Protein AF-R7K558-F1 (afdb_monomer_lite)

Secondary structure (DSSP, 8-state):
-HHHHGGGTTEEEEEE-SSSEEEEEEEEEETTTTEEEEEEEETTEEEEEEEE-EE-TTS-EEEEESGGG-EEEEGGG-EETT--

pLDDT: mean 86.49, std 13.68, range [46.34, 96.62]

Foldseek 3Di:
DVVVQVVQVQWKDWDDPPPWIKMWGWDDQDPVQQKTKIWIDTPNDTDIDMFHWDADPVRFTWGFDDDPSPDTGTPVRTDHPPPD

Structure (mmCIF, N/CA/C/O backbone):
data_AF-R7K558-F1
#
_entry.id   AF-R7K558-F1
#
loop_
_atom_site.group_PDB
_atom_site.id
_atom_site.type_symbol
_atom_site.label_atom_id
_atom_site.label_alt_id
_atom_site.label_comp_id
_atom_site.label_asym_id
_atom_site.label_entity_id
_atom_site.label_seq_id
_atom_site.pdbx_PDB_ins_code
_atom_site.Cartn_x
_atom_site.Cartn_y
_atom_site.Cartn_z
_atom_site.occupancy
_atom_site.B_iso_or_equiv
_atom_site.auth_seq_id
_atom_site.auth_comp_id
_atom_site.auth_asym_id
_atom_site.auth_atom_id
_atom_site.pdbx_PDB_model_num
ATOM 1 N N . MET A 1 1 ? -20.286 0.255 4.344 1.00 48.16 1 MET A N 1
ATOM 2 C CA . MET A 1 1 ? -19.195 -0.459 3.653 1.00 48.16 1 MET A CA 1
ATOM 3 C C . MET A 1 1 ? -18.999 0.022 2.216 1.00 48.16 1 MET A C 1
ATOM 5 O O . MET A 1 1 ? -17.875 0.359 1.899 1.00 48.16 1 MET A O 1
ATOM 9 N N . GLU A 1 2 ? -20.030 0.179 1.370 1.00 46.34 2 GLU A N 1
ATOM 10 C CA . GLU A 1 2 ? -19.840 0.657 -0.027 1.00 46.34 2 GLU A CA 1
ATOM 11 C C . GLU A 1 2 ? -19.192 2.052 -0.181 1.00 46.34 2 GLU A C 1
ATOM 13 O O . GLU A 1 2 ? -18.545 2.318 -1.190 1.00 46.34 2 GLU A O 1
ATOM 18 N N . ASN A 1 3 ? -19.332 2.945 0.806 1.00 51.31 3 ASN A N 1
ATOM 19 C CA . ASN A 1 3 ? -18.824 4.319 0.703 1.00 51.31 3 ASN A CA 1
ATOM 20 C C . ASN A 1 3 ? -17.305 4.462 0.906 1.00 51.31 3 ASN A C 1
ATOM 22 O O . ASN A 1 3 ? -16.748 5.457 0.458 1.00 51.31 3 ASN A O 1
ATOM 26 N N . GLU A 1 4 ? -16.633 3.510 1.556 1.00 53.12 4 GLU A N 1
ATOM 27 C CA . GLU A 1 4 ? -15.189 3.617 1.835 1.00 53.12 4 GLU A CA 1
ATOM 28 C C . GLU A 1 4 ? -14.350 3.186 0.626 1.00 53.12 4 GLU A C 1
ATOM 30 O O . GLU A 1 4 ? -13.354 3.829 0.320 1.00 53.12 4 GLU A O 1
ATOM 35 N N . ASN A 1 5 ? -14.816 2.194 -0.144 1.00 53.47 5 ASN A N 1
ATOM 36 C CA . ASN A 1 5 ? -14.154 1.760 -1.382 1.00 53.47 5 ASN A CA 1
ATOM 37 C C . ASN A 1 5 ? -14.154 2.836 -2.476 1.00 53.47 5 ASN A C 1
ATOM 39 O O . ASN A 1 5 ? -13.255 2.866 -3.309 1.00 53.47 5 ASN A O 1
ATOM 43 N N . LYS A 1 6 ? -15.132 3.753 -2.467 1.00 58.12 6 LYS A N 1
ATOM 44 C CA . LYS A 1 6 ? -15.144 4.897 -3.391 1.00 58.12 6 LYS A CA 1
ATOM 45 C C . LYS A 1 6 ? -14.029 5.904 -3.118 1.00 58.12 6 LYS A C 1
ATOM 47 O O . LYS A 1 6 ? -13.649 6.595 -4.052 1.00 58.12 6 LYS A O 1
ATOM 52 N N . LYS A 1 7 ? -13.518 5.987 -1.882 1.00 62.34 7 LYS A N 1
ATOM 53 C CA . LYS A 1 7 ? -12.442 6.922 -1.517 1.00 62.34 7 LYS A CA 1
ATOM 54 C C . LYS A 1 7 ? -11.113 6.574 -2.197 1.00 62.34 7 LYS A C 1
ATOM 56 O O . LYS A 1 7 ? -10.275 7.445 -2.322 1.00 62.34 7 LYS A O 1
ATOM 61 N N . PHE A 1 8 ? -10.931 5.320 -2.609 1.00 65.12 8 PHE A N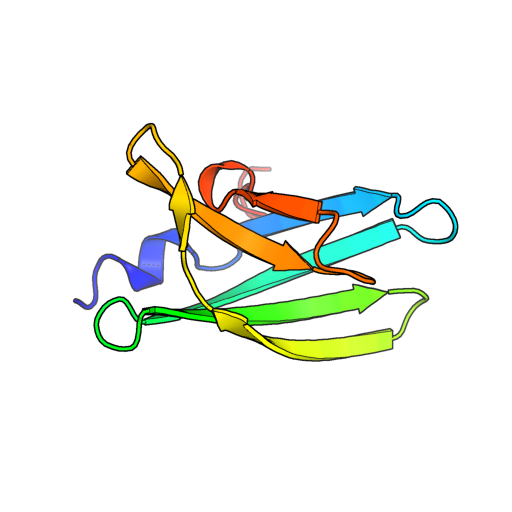 1
ATOM 62 C CA . PHE A 1 8 ? -9.669 4.827 -3.167 1.00 65.12 8 PHE A CA 1
ATOM 63 C C . PHE A 1 8 ? -9.722 4.585 -4.676 1.00 65.12 8 PHE A C 1
ATOM 65 O O . PHE A 1 8 ? -8.792 4.024 -5.256 1.00 65.12 8 PHE A O 1
ATOM 72 N N . TYR A 1 9 ? -10.843 4.926 -5.316 1.00 66.31 9 TYR A N 1
ATOM 73 C CA . TYR A 1 9 ? -10.986 4.716 -6.745 1.00 66.31 9 TYR A CA 1
ATOM 74 C C . TYR A 1 9 ? -10.035 5.656 -7.479 1.00 66.31 9 TYR A C 1
ATOM 76 O O . TYR A 1 9 ? -10.247 6.862 -7.464 1.00 66.31 9 TYR A O 1
ATOM 84 N N . LEU A 1 10 ? -9.040 5.075 -8.155 1.00 70.38 10 LEU A N 1
ATOM 85 C CA . LEU A 1 10 ? -8.018 5.803 -8.907 1.00 70.38 10 LEU A CA 1
ATOM 86 C C . LEU A 1 10 ? -7.057 6.631 -8.033 1.00 70.38 10 LEU A C 1
ATOM 88 O O . LEU A 1 10 ? -6.470 7.587 -8.525 1.00 70.38 10 LEU A O 1
ATOM 92 N N . SER A 1 11 ? -6.847 6.250 -6.771 1.00 85.81 11 SER A N 1
ATOM 93 C CA . SER A 1 11 ? -5.807 6.879 -5.952 1.00 85.81 11 SER A CA 1
ATOM 94 C C . SER A 1 11 ? -4.436 6.237 -6.215 1.00 85.81 11 SER A C 1
ATOM 96 O O . SER A 1 11 ? -4.322 5.005 -6.300 1.00 85.81 11 SER A O 1
ATOM 98 N N . GLU A 1 12 ? -3.393 7.057 -6.343 1.00 92.44 12 GLU A N 1
ATOM 99 C CA . GLU A 1 12 ? -2.030 6.668 -6.715 1.00 92.44 12 GLU A CA 1
ATOM 100 C C . GLU A 1 12 ? -0.979 7.221 -5.746 1.00 92.44 12 GLU A C 1
ATOM 102 O O . GLU A 1 12 ? -1.064 8.357 -5.294 1.00 92.44 12 GLU A O 1
ATOM 107 N N . PHE A 1 13 ? 0.047 6.422 -5.464 1.00 94.06 13 PHE A N 1
ATOM 108 C CA . PHE A 1 13 ? 1.259 6.855 -4.772 1.00 94.06 13 PHE A CA 1
ATOM 109 C C . PHE A 1 13 ? 2.485 6.406 -5.563 1.00 94.06 13 PHE A C 1
ATOM 111 O O . PHE A 1 13 ? 2.554 5.252 -5.988 1.00 94.06 13 PHE A O 1
ATOM 118 N N . SER A 1 14 ? 3.476 7.282 -5.722 1.00 93.31 14 SER A N 1
ATOM 119 C CA . SER A 1 14 ? 4.726 6.967 -6.418 1.00 93.31 14 SER A CA 1
ATOM 120 C C . SER A 1 14 ? 5.942 7.368 -5.589 1.00 93.31 14 SER A C 1
ATOM 122 O O . SER A 1 14 ? 5.963 8.429 -4.969 1.00 93.31 14 SER A O 1
ATOM 124 N N . TYR A 1 15 ? 6.984 6.536 -5.603 1.00 91.50 15 TYR A N 1
ATOM 125 C CA . TYR A 1 15 ? 8.272 6.857 -4.986 1.00 91.50 15 TYR A CA 1
ATOM 126 C C . TYR A 1 15 ? 9.445 6.227 -5.749 1.00 91.50 15 TYR A C 1
ATOM 128 O O . TYR A 1 15 ? 9.278 5.246 -6.472 1.00 91.50 15 TYR A O 1
ATOM 136 N N . PHE A 1 16 ? 10.649 6.773 -5.561 1.00 89.94 16 PHE A N 1
ATOM 137 C CA . PHE A 1 16 ? 11.880 6.222 -6.130 1.00 89.94 16 PHE A CA 1
ATOM 138 C C . PHE A 1 16 ? 12.571 5.282 -5.133 1.00 89.94 16 PHE A C 1
ATOM 140 O O . PHE A 1 16 ? 12.951 5.712 -4.041 1.00 89.94 16 PHE A O 1
ATOM 147 N N . ASP A 1 17 ? 12.768 4.011 -5.501 1.00 87.31 17 ASP A N 1
ATOM 148 C CA . ASP A 1 17 ? 13.342 2.986 -4.608 1.00 87.31 17 ASP A CA 1
ATOM 149 C C . ASP A 1 17 ? 14.883 2.936 -4.588 1.00 87.31 17 ASP A C 1
ATOM 151 O O . ASP A 1 17 ? 15.470 2.095 -3.907 1.00 87.31 17 ASP A O 1
ATOM 155 N N . GLY A 1 18 ? 15.539 3.842 -5.320 1.00 88.00 18 GLY A N 1
ATOM 156 C CA . GLY A 1 18 ? 16.989 3.855 -5.530 1.00 88.00 18 GLY A CA 1
ATOM 157 C C . GLY A 1 18 ? 17.414 3.322 -6.901 1.00 88.00 18 GLY A C 1
ATOM 158 O O . GLY A 1 18 ? 18.504 3.659 -7.364 1.00 88.00 18 GLY A O 1
ATOM 159 N N . GLU A 1 19 ? 16.557 2.546 -7.569 1.00 89.19 19 GLU A N 1
ATOM 160 C CA . GLU A 1 19 ? 16.793 2.013 -8.915 1.00 89.19 19 GLU A CA 1
ATOM 161 C C . GLU A 1 19 ? 15.700 2.420 -9.909 1.00 89.19 19 GLU A C 1
ATOM 163 O O . GLU A 1 19 ? 16.015 2.817 -11.032 1.00 89.19 19 GLU A O 1
ATOM 168 N N . TYR A 1 20 ? 14.430 2.319 -9.513 1.00 91.62 20 TYR A N 1
ATOM 169 C CA . TYR A 1 20 ? 13.278 2.587 -10.370 1.00 91.62 20 TYR A CA 1
ATOM 170 C C . TYR A 1 20 ? 12.221 3.403 -9.631 1.00 91.62 20 TYR A C 1
ATOM 172 O O . TYR A 1 20 ? 12.061 3.296 -8.413 1.00 91.62 20 TYR A O 1
ATOM 180 N N . ASP A 1 21 ? 11.443 4.161 -10.400 1.00 91.94 21 ASP A N 1
ATOM 181 C CA . ASP A 1 21 ? 10.162 4.667 -9.928 1.00 91.94 21 ASP A CA 1
ATOM 182 C C . ASP A 1 21 ? 9.200 3.489 -9.739 1.00 91.94 21 ASP A C 1
ATOM 184 O O . ASP A 1 21 ? 9.057 2.618 -10.612 1.00 91.94 21 ASP A O 1
ATOM 188 N N . VAL A 1 22 ? 8.585 3.448 -8.561 1.00 93.94 22 VAL A N 1
ATOM 189 C CA . VAL A 1 22 ? 7.589 2.457 -8.174 1.00 93.94 22 VAL A CA 1
ATOM 190 C C . VAL A 1 22 ? 6.283 3.182 -7.907 1.00 93.94 22 VAL A C 1
ATOM 192 O O . VAL A 1 22 ? 6.229 4.071 -7.058 1.00 93.94 22 VAL A O 1
ATOM 195 N N . THR A 1 23 ? 5.235 2.766 -8.607 1.00 95.25 23 THR A N 1
ATOM 196 C CA . THR A 1 23 ? 3.893 3.340 -8.494 1.00 95.25 23 THR A CA 1
ATOM 197 C C . THR A 1 23 ? 2.927 2.307 -7.937 1.00 95.25 23 THR A C 1
ATOM 199 O O . THR A 1 23 ? 2.975 1.137 -8.327 1.00 95.25 23 THR A O 1
ATOM 202 N N . PHE A 1 24 ? 2.044 2.742 -7.045 1.00 95.50 24 PHE A N 1
ATOM 203 C CA . PHE A 1 24 ? 1.015 1.939 -6.404 1.00 95.50 24 PHE A CA 1
ATOM 204 C C . PHE A 1 24 ? -0.350 2.529 -6.710 1.00 95.50 24 PHE A C 1
ATOM 206 O O . PHE A 1 24 ? -0.559 3.719 -6.503 1.00 95.50 24 PHE A O 1
ATOM 213 N N . ASN A 1 25 ? -1.301 1.685 -7.097 1.00 93.94 25 ASN A N 1
ATOM 214 C CA . ASN A 1 25 ? -2.710 2.060 -7.184 1.00 93.94 25 ASN A CA 1
ATOM 215 C C . ASN A 1 25 ? -3.525 1.140 -6.276 1.00 93.94 25 ASN A C 1
ATOM 217 O O . ASN A 1 25 ? -3.350 -0.084 -6.311 1.00 93.94 25 ASN A O 1
ATOM 221 N N . ILE A 1 26 ? -4.416 1.709 -5.465 1.00 93.38 26 ILE A N 1
ATOM 222 C CA . ILE A 1 26 ? -5.253 0.923 -4.551 1.00 93.38 26 ILE A CA 1
ATOM 223 C C . ILE A 1 26 ? -6.359 0.224 -5.345 1.00 93.38 26 ILE A C 1
ATOM 225 O O . ILE A 1 26 ? -7.106 0.857 -6.087 1.00 93.38 26 ILE A O 1
ATOM 229 N N . LEU A 1 27 ? -6.470 -1.097 -5.180 1.00 92.06 27 LEU A N 1
ATOM 230 C CA . LEU A 1 27 ? -7.515 -1.911 -5.809 1.00 92.06 27 LEU A CA 1
ATOM 231 C C . LEU A 1 27 ? -8.615 -2.307 -4.818 1.00 92.06 27 LEU A C 1
ATOM 233 O O . LEU A 1 27 ? -9.784 -2.357 -5.191 1.00 92.06 27 LEU A O 1
ATOM 237 N N . ASP A 1 28 ? -8.242 -2.613 -3.571 1.00 91.88 28 ASP A N 1
ATOM 238 C CA . ASP A 1 28 ? -9.175 -2.994 -2.505 1.00 91.88 28 ASP A CA 1
ATOM 239 C C . ASP A 1 28 ? -8.587 -2.703 -1.120 1.00 91.88 28 ASP A C 1
ATOM 241 O O . ASP A 1 28 ? -7.391 -2.902 -0.890 1.00 91.88 28 ASP A O 1
ATOM 245 N N . VAL A 1 29 ? -9.443 -2.300 -0.180 1.00 91.62 29 VAL A N 1
ATOM 246 C CA . VAL A 1 29 ? -9.102 -2.140 1.239 1.00 91.62 29 VAL A CA 1
ATOM 247 C C . VAL A 1 29 ? -10.122 -2.908 2.070 1.00 91.62 29 VAL A C 1
ATOM 249 O O . VAL A 1 29 ? -11.302 -2.567 2.114 1.00 91.62 29 VAL A O 1
ATOM 252 N N . ASN A 1 30 ? -9.664 -3.938 2.780 1.00 92.31 30 ASN A N 1
ATOM 253 C CA . ASN A 1 30 ? -10.518 -4.773 3.616 1.00 92.31 30 ASN A CA 1
ATOM 254 C C . ASN A 1 30 ? -10.196 -4.569 5.100 1.00 92.31 30 ASN A C 1
ATOM 256 O O . ASN A 1 30 ? -9.221 -5.111 5.623 1.00 92.31 30 ASN A O 1
ATOM 260 N N . PHE A 1 31 ? -11.042 -3.813 5.802 1.00 90.00 31 PHE A N 1
ATOM 261 C CA . PHE A 1 31 ? -10.844 -3.510 7.223 1.00 90.00 31 PHE A CA 1
ATOM 262 C C . PHE A 1 31 ? -11.096 -4.698 8.160 1.00 90.00 31 PHE A C 1
ATOM 264 O O . PHE A 1 31 ? -10.463 -4.772 9.214 1.00 90.00 31 PHE A O 1
ATOM 271 N N . ASP A 1 32 ? -11.965 -5.641 7.781 1.00 93.00 32 ASP A N 1
ATOM 272 C CA . ASP A 1 32 ? -12.254 -6.829 8.594 1.00 93.00 32 ASP A CA 1
ATOM 273 C C . ASP A 1 32 ? -11.057 -7.785 8.615 1.00 93.00 32 ASP A C 1
ATOM 275 O O . ASP A 1 32 ? -10.666 -8.300 9.663 1.00 93.00 32 ASP A O 1
ATOM 279 N N . ARG A 1 33 ? -10.449 -7.996 7.443 1.00 94.38 33 ARG A N 1
ATOM 280 C CA . ARG A 1 33 ? -9.253 -8.830 7.268 1.00 94.38 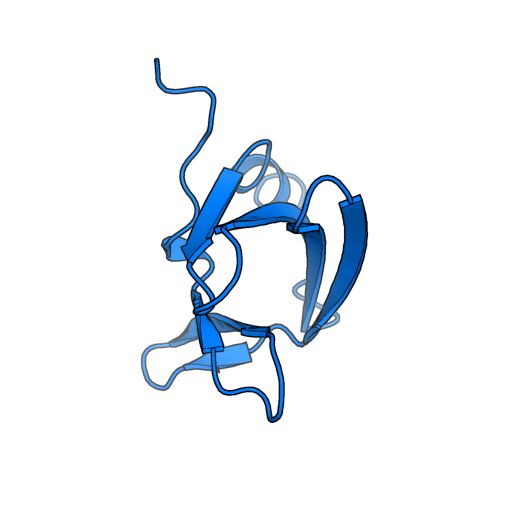33 ARG A CA 1
ATOM 281 C C . ARG A 1 33 ? -7.961 -8.076 7.555 1.00 94.38 33 ARG A C 1
ATOM 283 O O . ARG A 1 33 ? -6.935 -8.721 7.727 1.00 94.38 33 ARG A O 1
ATOM 290 N N . LYS A 1 34 ? -8.028 -6.744 7.646 1.00 95.38 34 LYS A N 1
ATOM 291 C CA . LYS A 1 34 ? -6.882 -5.839 7.774 1.00 95.38 34 LYS A CA 1
ATOM 292 C C . LYS A 1 34 ? -5.879 -6.063 6.648 1.00 95.38 34 LYS A C 1
ATOM 294 O O . LYS A 1 34 ? -4.702 -6.284 6.898 1.00 95.38 34 LYS A O 1
ATOM 299 N N . THR A 1 35 ? -6.358 -5.994 5.412 1.00 96.56 35 THR A N 1
ATOM 300 C CA . THR A 1 35 ? -5.522 -6.160 4.220 1.00 96.56 35 THR A CA 1
ATOM 301 C C . THR A 1 35 ? -5.779 -5.057 3.207 1.00 96.56 35 THR A C 1
ATOM 303 O O . THR A 1 35 ? -6.900 -4.557 3.103 1.00 96.56 35 THR A O 1
ATOM 306 N N . ILE A 1 36 ? -4.763 -4.733 2.418 1.00 95.25 36 ILE A N 1
ATOM 307 C CA . ILE A 1 36 ? -4.856 -3.848 1.256 1.00 95.25 36 ILE A CA 1
ATOM 308 C C . ILE A 1 36 ? -4.315 -4.573 0.027 1.00 95.25 36 ILE A C 1
ATOM 310 O O . ILE A 1 36 ? -3.284 -5.234 0.103 1.00 95.25 36 ILE A O 1
ATOM 314 N N . THR A 1 37 ? -5.012 -4.463 -1.101 1.00 95.38 37 THR A N 1
ATOM 315 C CA . THR A 1 37 ? -4.555 -4.991 -2.392 1.00 95.38 37 THR A CA 1
ATOM 316 C C . THR A 1 37 ? -4.215 -3.832 -3.314 1.00 95.38 37 THR A C 1
ATOM 318 O O . THR A 1 37 ? -5.033 -2.928 -3.491 1.00 95.38 37 THR A O 1
ATOM 321 N N . VAL A 1 38 ? -3.027 -3.871 -3.916 1.00 95.44 38 VAL A N 1
ATOM 322 C CA . VAL A 1 38 ? -2.512 -2.808 -4.789 1.00 95.44 38 VAL A CA 1
ATOM 323 C C . VAL A 1 38 ? -2.001 -3.371 -6.111 1.00 95.44 38 VAL A C 1
ATOM 325 O O . VAL A 1 38 ? -1.464 -4.482 -6.168 1.00 95.44 38 VAL A O 1
ATOM 328 N N . ALA A 1 39 ? -2.150 -2.587 -7.176 1.00 95.81 39 ALA A N 1
ATOM 329 C CA . ALA A 1 39 ? -1.348 -2.742 -8.382 1.00 95.81 39 ALA A CA 1
ATOM 330 C C . ALA A 1 39 ? -0.004 -2.041 -8.163 1.00 95.81 39 ALA A C 1
ATOM 332 O O . ALA A 1 39 ? 0.029 -0.941 -7.620 1.00 95.81 39 ALA A O 1
ATOM 333 N N . ILE A 1 40 ? 1.088 -2.680 -8.573 1.00 95.44 40 ILE A N 1
ATOM 334 C CA . ILE A 1 40 ? 2.463 -2.210 -8.402 1.00 95.44 40 ILE A CA 1
ATOM 335 C C . ILE A 1 40 ? 3.101 -2.133 -9.782 1.00 95.44 40 ILE A C 1
ATOM 337 O O . ILE A 1 40 ? 3.267 -3.160 -10.445 1.00 95.44 40 ILE A O 1
ATOM 341 N N . SER A 1 41 ? 3.486 -0.934 -10.199 1.00 95.69 41 SER A N 1
ATOM 342 C CA . SER A 1 41 ? 4.222 -0.696 -11.438 1.00 95.69 41 SER A CA 1
ATOM 343 C C . SER A 1 41 ? 5.692 -0.440 -11.115 1.00 95.69 41 SER A C 1
ATOM 345 O O . SER A 1 41 ? 6.009 0.517 -10.418 1.00 95.69 41 SER A O 1
ATOM 347 N N . ARG A 1 42 ? 6.601 -1.286 -11.616 1.00 93.88 42 ARG A N 1
ATOM 348 C CA . ARG A 1 42 ? 8.060 -1.138 -11.450 1.00 93.88 42 ARG A CA 1
ATOM 349 C C . ARG A 1 42 ? 8.788 -1.596 -12.707 1.00 93.88 42 ARG A C 1
ATOM 351 O O . ARG A 1 42 ? 8.577 -2.717 -13.172 1.00 93.88 42 ARG A O 1
ATOM 358 N N . CYS A 1 43 ? 9.681 -0.765 -13.250 1.00 91.69 43 CYS A N 1
ATOM 359 C CA . CYS A 1 43 ? 10.496 -1.100 -14.431 1.00 91.69 43 CYS A CA 1
ATOM 360 C C . CYS A 1 43 ? 9.650 -1.611 -15.629 1.00 91.69 43 CYS A C 1
ATOM 362 O O . CYS A 1 43 ? 9.976 -2.616 -16.267 1.00 91.69 43 CYS A O 1
ATOM 364 N N . GLY A 1 44 ? 8.512 -0.962 -15.903 1.00 88.62 44 GLY A N 1
ATOM 365 C CA . GLY A 1 44 ? 7.605 -1.337 -16.998 1.00 88.62 44 GLY A CA 1
ATOM 366 C C . GLY A 1 44 ? 6.845 -2.656 -16.796 1.00 88.62 44 GLY A C 1
ATOM 367 O O . GLY A 1 44 ? 6.1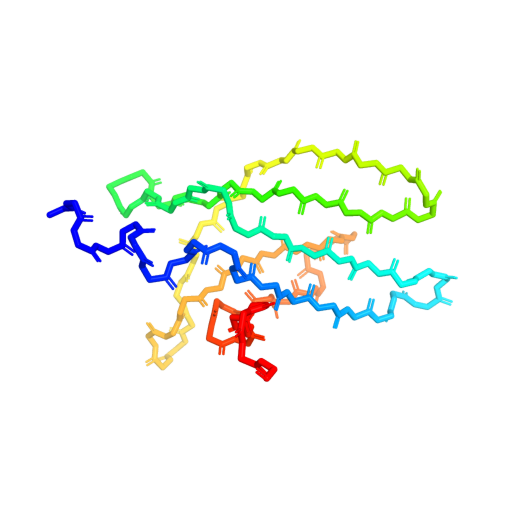93 -3.130 -17.725 1.00 88.62 44 GLY A O 1
ATOM 368 N N . LYS A 1 45 ? 6.920 -3.264 -15.606 1.00 94.06 45 LYS A N 1
ATOM 369 C CA . LYS A 1 45 ? 6.118 -4.429 -15.221 1.00 94.06 45 LYS A CA 1
ATOM 370 C C . LYS A 1 45 ? 5.040 -4.006 -14.239 1.00 94.06 45 LYS A C 1
ATOM 372 O O . LYS A 1 45 ? 5.325 -3.244 -13.322 1.00 94.06 45 LYS A O 1
ATOM 377 N N . ILE A 1 46 ? 3.845 -4.556 -14.423 1.00 94.94 46 ILE A N 1
ATOM 378 C CA . ILE A 1 46 ? 2.726 -4.396 -13.497 1.00 94.94 46 ILE A CA 1
ATOM 379 C C . ILE A 1 46 ? 2.494 -5.736 -12.807 1.00 94.94 46 ILE A C 1
ATOM 381 O O . ILE A 1 46 ? 2.335 -6.765 -13.468 1.00 94.94 46 ILE A O 1
ATOM 385 N N . THR A 1 47 ? 2.486 -5.721 -11.482 1.00 95.94 47 THR A N 1
ATOM 386 C CA . THR A 1 47 ? 2.125 -6.858 -10.632 1.00 95.94 47 THR A CA 1
ATOM 387 C C . THR A 1 47 ? 1.007 -6.457 -9.681 1.00 95.94 47 THR A C 1
ATOM 389 O O . THR A 1 47 ? 0.763 -5.275 -9.475 1.00 95.94 47 THR A O 1
ATOM 392 N N . GLN A 1 48 ? 0.327 -7.432 -9.092 1.00 96.06 48 GLN A N 1
ATOM 393 C CA . GLN A 1 48 ? -0.655 -7.204 -8.037 1.00 96.06 48 GLN A CA 1
ATOM 394 C C . GLN A 1 48 ? -0.199 -7.951 -6.791 1.00 96.06 48 GLN A C 1
ATOM 396 O O . GLN A 1 48 ? 0.2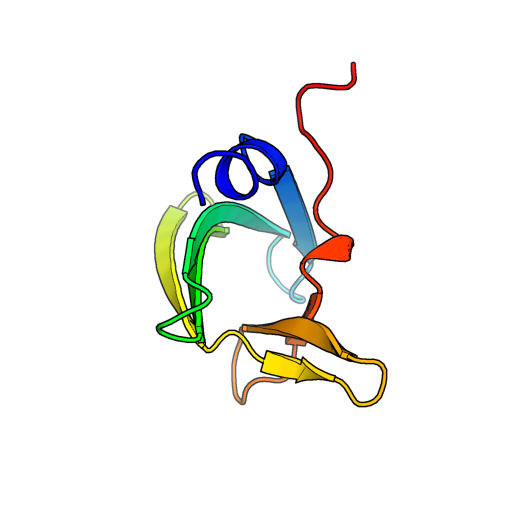46 -9.094 -6.910 1.00 96.06 48 GLN A O 1
ATOM 401 N N . ASP A 1 49 ? -0.349 -7.331 -5.624 1.00 96.44 49 ASP A N 1
ATOM 402 C CA . ASP A 1 49 ? -0.092 -8.002 -4.354 1.00 96.44 49 ASP A CA 1
ATOM 403 C C . ASP A 1 49 ? -1.038 -7.516 -3.248 1.00 96.44 49 ASP A C 1
ATOM 405 O O . ASP A 1 49 ? -1.668 -6.458 -3.364 1.00 96.44 49 ASP A O 1
ATOM 409 N N . THR A 1 50 ? -1.146 -8.314 -2.188 1.00 96.62 50 THR A N 1
ATOM 410 C CA . THR A 1 50 ? -1.955 -8.025 -1.005 1.00 96.62 50 THR A CA 1
ATOM 411 C C . THR A 1 50 ? -1.059 -7.972 0.225 1.00 96.62 50 THR A C 1
ATOM 413 O O . THR A 1 50 ? -0.364 -8.934 0.542 1.00 96.62 50 THR A O 1
ATOM 416 N N . PHE A 1 51 ? -1.127 -6.861 0.954 1.00 96.50 51 PHE A N 1
ATOM 417 C CA . PHE A 1 51 ? -0.334 -6.605 2.152 1.00 96.50 51 PHE A CA 1
ATOM 418 C C . PHE A 1 51 ? -1.211 -6.515 3.397 1.00 96.50 51 PHE A C 1
ATOM 420 O O . PHE A 1 51 ? -2.405 -6.201 3.319 1.00 96.50 51 PHE A O 1
ATOM 427 N N . ASP A 1 52 ? -0.589 -6.731 4.553 1.00 96.56 52 ASP A N 1
ATOM 428 C CA . ASP A 1 52 ? -1.200 -6.426 5.840 1.00 96.56 52 ASP A CA 1
ATOM 429 C C . ASP A 1 52 ? -1.393 -4.912 5.989 1.00 96.56 52 ASP A C 1
ATOM 431 O O . ASP A 1 52 ? -0.489 -4.108 5.749 1.00 96.56 52 ASP A O 1
ATOM 435 N N . LEU A 1 53 ? -2.591 -4.532 6.422 1.00 96.38 53 LEU A N 1
ATOM 436 C CA . LEU A 1 53 ? -2.972 -3.161 6.705 1.00 96.38 53 LEU A CA 1
ATOM 437 C C . LEU A 1 53 ? -2.798 -2.871 8.197 1.00 96.38 53 LEU A C 1
ATOM 439 O O . LEU A 1 53 ? -3.554 -3.355 9.046 1.00 96.38 53 LEU A O 1
ATOM 443 N N . MET A 1 54 ? -1.811 -2.045 8.516 1.00 96.00 54 MET A N 1
ATOM 444 C CA . MET A 1 54 ? -1.399 -1.738 9.882 1.00 96.00 54 MET A CA 1
ATOM 445 C C . MET A 1 54 ? -1.802 -0.325 10.294 1.00 96.00 54 MET A C 1
ATOM 447 O O . MET A 1 54 ? -2.165 0.506 9.465 1.00 96.00 54 MET A O 1
ATOM 451 N N . ARG A 1 55 ? -1.744 -0.054 11.603 1.00 95.12 55 ARG A N 1
ATOM 452 C CA . ARG A 1 55 ? -1.916 1.287 12.173 1.00 95.12 55 ARG A CA 1
ATOM 453 C C . ARG A 1 55 ? -0.642 1.733 12.860 1.00 95.12 55 ARG A C 1
ATOM 455 O O . ARG A 1 55 ? -0.009 0.936 13.555 1.00 95.12 55 ARG A O 1
ATOM 462 N N . ASP A 1 56 ? -0.255 2.985 12.659 1.00 92.81 56 ASP A N 1
ATOM 463 C CA . ASP A 1 56 ? 0.859 3.577 13.391 1.00 92.81 56 ASP A CA 1
ATOM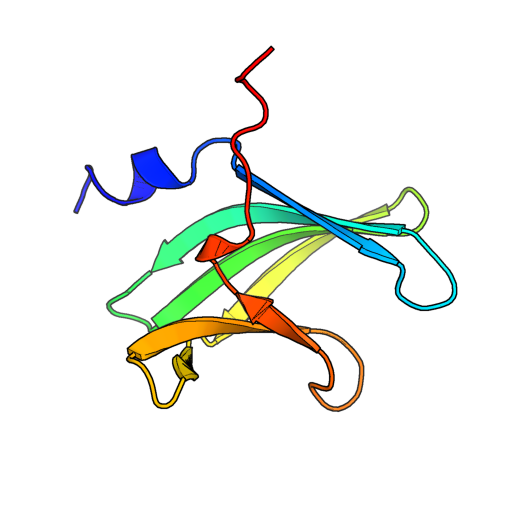 464 C C . ASP A 1 56 ? 0.419 4.012 14.799 1.00 92.81 56 ASP A C 1
ATOM 466 O O . ASP A 1 56 ? -0.725 3.809 15.219 1.00 92.81 56 ASP A O 1
ATOM 470 N N . LYS A 1 57 ? 1.349 4.599 15.556 1.00 93.06 57 LYS A N 1
ATOM 471 C CA . LYS A 1 57 ? 1.091 5.094 16.917 1.00 93.06 57 LYS A CA 1
ATOM 472 C C . LYS A 1 57 ? 0.018 6.192 16.975 1.00 93.06 57 LYS A C 1
ATOM 474 O O . LYS A 1 57 ? -0.595 6.366 18.024 1.00 93.06 57 LYS A O 1
ATOM 479 N N . ASP A 1 58 ? -0.191 6.908 15.872 1.00 93.56 58 ASP A N 1
ATOM 480 C CA . ASP A 1 58 ? -1.142 8.011 15.738 1.00 93.56 58 ASP A CA 1
ATOM 481 C C . ASP A 1 58 ? -2.476 7.521 15.129 1.00 93.56 58 ASP A C 1
ATOM 483 O O . ASP A 1 58 ? -3.425 8.288 14.966 1.00 93.56 58 ASP A O 1
ATOM 487 N N . GLY A 1 59 ? -2.581 6.216 14.844 1.00 91.62 59 GLY A N 1
ATOM 488 C CA . GLY A 1 59 ? -3.770 5.546 14.330 1.00 91.62 59 GLY A CA 1
ATOM 489 C C . GLY A 1 59 ? -3.916 5.572 12.807 1.00 91.62 59 GLY A C 1
ATOM 490 O O . GLY A 1 59 ? -4.929 5.054 12.316 1.00 91.62 59 GLY A O 1
ATOM 491 N N . LYS A 1 60 ? -2.940 6.129 12.075 1.00 92.56 60 LYS A N 1
ATOM 492 C CA . LYS A 1 60 ? -2.943 6.217 10.608 1.00 92.56 60 LYS A CA 1
ATOM 493 C C . LYS A 1 60 ? -2.637 4.874 9.972 1.00 92.56 60 LYS A C 1
ATOM 495 O O . LYS A 1 60 ? -1.876 4.077 10.518 1.00 92.56 60 LYS A O 1
ATOM 500 N N . LEU A 1 61 ? -3.259 4.629 8.827 1.00 95.12 61 LEU A N 1
ATOM 501 C CA . LEU A 1 61 ? -3.179 3.356 8.129 1.00 95.12 61 LEU A CA 1
ATOM 502 C C . LEU A 1 61 ? -1.996 3.324 7.165 1.00 95.12 61 LEU A C 1
ATOM 504 O O . LEU A 1 61 ? -1.795 4.266 6.403 1.00 95.12 61 LEU A O 1
ATOM 508 N N . TYR A 1 62 ? -1.251 2.222 7.172 1.00 95.88 62 TYR A N 1
ATOM 509 C CA . TYR A 1 62 ? -0.127 2.005 6.266 1.00 95.88 62 TYR A CA 1
ATOM 510 C C . TYR A 1 62 ? 0.056 0.524 5.938 1.00 95.88 62 TYR A C 1
ATOM 512 O O . TYR A 1 62 ? -0.427 -0.350 6.664 1.00 95.88 62 TYR A O 1
ATOM 520 N N . PHE A 1 63 ? 0.796 0.252 4.869 1.00 95.88 63 PHE A N 1
ATOM 521 C CA . PHE A 1 63 ? 1.339 -1.071 4.566 1.00 95.88 63 PHE A CA 1
ATOM 522 C C . PHE A 1 63 ? 2.854 -0.989 4.373 1.00 95.88 63 PHE A C 1
ATOM 524 O O . PHE A 1 63 ? 3.411 0.097 4.197 1.00 95.88 63 PHE A O 1
ATOM 531 N N . GLU A 1 64 ? 3.531 -2.131 4.458 1.00 95.00 64 GLU A N 1
ATOM 532 C CA . GLU A 1 64 ? 4.983 -2.209 4.310 1.00 95.00 64 GLU A CA 1
ATOM 533 C C . GLU A 1 64 ? 5.368 -2.848 2.974 1.00 95.00 64 GLU A C 1
ATOM 535 O O . GLU A 1 64 ? 4.829 -3.888 2.595 1.00 95.00 64 GLU A O 1
ATOM 540 N N . TYR A 1 65 ? 6.322 -2.236 2.269 1.00 92.31 65 TYR A N 1
ATOM 541 C CA . TYR A 1 65 ? 6.809 -2.708 0.974 1.00 92.31 65 TYR A CA 1
ATOM 542 C C . TYR A 1 65 ? 8.341 -2.651 0.880 1.00 92.31 65 TYR A C 1
ATOM 544 O O . TYR A 1 65 ? 9.005 -1.782 1.450 1.00 92.31 65 TYR A O 1
ATOM 552 N N . GLY A 1 66 ? 8.917 -3.577 0.114 1.00 85.31 66 GLY A N 1
ATOM 553 C CA . GLY A 1 66 ? 10.360 -3.686 -0.091 1.00 85.31 66 GLY A CA 1
ATOM 554 C C . GLY A 1 66 ? 11.041 -4.702 0.828 1.00 85.31 66 GLY A C 1
ATOM 555 O O . GLY A 1 66 ? 10.417 -5.410 1.622 1.00 85.31 66 GLY A O 1
ATOM 556 N N . LYS A 1 67 ? 12.363 -4.822 0.679 1.00 75.56 67 LYS A N 1
ATOM 557 C CA . LYS A 1 67 ? 13.159 -5.800 1.425 1.00 75.56 67 LYS A CA 1
ATOM 558 C C . LYS A 1 67 ? 13.173 -5.422 2.908 1.00 75.56 67 LYS A C 1
ATOM 560 O O . LYS A 1 67 ? 13.396 -4.268 3.239 1.00 75.56 67 LYS A O 1
ATOM 565 N N . PHE A 1 68 ? 12.937 -6.396 3.785 1.00 75.81 68 PHE A N 1
ATOM 566 C CA . PHE A 1 68 ? 12.885 -6.192 5.241 1.00 75.81 68 PHE A CA 1
ATOM 567 C C . PHE A 1 68 ? 11.872 -5.139 5.721 1.00 75.81 68 PHE A C 1
ATOM 569 O O . PHE A 1 68 ? 12.027 -4.635 6.830 1.00 75.81 68 PHE A O 1
ATOM 576 N N . TYR A 1 69 ? 10.827 -4.852 4.933 1.00 70.81 69 TYR A N 1
ATOM 577 C CA . TYR A 1 69 ? 9.741 -3.950 5.333 1.00 70.81 69 TYR A CA 1
ATOM 578 C C . TYR A 1 69 ? 10.202 -2.512 5.644 1.00 70.81 69 TYR A C 1
ATOM 580 O O . TYR A 1 69 ? 9.629 -1.826 6.487 1.00 70.81 69 TYR A O 1
ATOM 588 N N . GLU A 1 70 ? 11.259 -2.046 4.972 1.00 78.50 70 GLU A N 1
ATOM 589 C CA . GLU A 1 70 ? 11.869 -0.737 5.243 1.00 78.50 70 GLU A CA 1
ATOM 590 C C . GLU A 1 70 ? 10.947 0.448 4.906 1.00 78.50 70 GLU A C 1
ATOM 592 O O . GLU A 1 70 ? 11.057 1.501 5.537 1.00 78.50 70 GLU A O 1
ATOM 597 N N . ASN A 1 71 ? 10.013 0.286 3.960 1.00 84.94 71 ASN A N 1
ATOM 598 C CA . ASN A 1 71 ? 9.147 1.377 3.515 1.00 84.94 71 ASN A CA 1
ATOM 599 C C . ASN A 1 71 ? 7.736 1.218 4.067 1.00 84.94 71 ASN A C 1
ATOM 601 O O . ASN A 1 71 ? 7.017 0.293 3.688 1.00 84.94 71 ASN A O 1
ATOM 605 N N . LYS A 1 72 ? 7.332 2.163 4.918 1.00 92.94 72 LYS A N 1
ATOM 606 C CA . LYS A 1 72 ? 5.947 2.328 5.365 1.00 92.94 72 LYS A CA 1
ATOM 607 C C . LYS A 1 72 ? 5.239 3.282 4.423 1.00 92.94 72 LYS A C 1
ATOM 609 O O . LYS A 1 72 ? 5.552 4.468 4.411 1.00 92.94 72 LYS A O 1
ATOM 614 N N . ILE A 1 73 ? 4.296 2.756 3.658 1.00 94.38 73 ILE A N 1
ATOM 615 C CA . ILE A 1 73 ? 3.507 3.529 2.707 1.00 94.38 73 ILE A CA 1
ATOM 616 C C . ILE A 1 73 ? 2.181 3.865 3.381 1.00 94.38 73 ILE A C 1
ATOM 618 O O . ILE A 1 73 ? 1.361 2.978 3.639 1.00 94.38 73 ILE A O 1
ATOM 622 N N . SER A 1 74 ? 2.002 5.142 3.718 1.00 94.62 74 SER A N 1
ATOM 623 C CA . SER A 1 74 ? 0.757 5.648 4.292 1.00 94.62 74 SER A CA 1
ATOM 624 C C . SER A 1 74 ? -0.333 5.651 3.227 1.00 94.62 74 SER A C 1
ATOM 626 O O . SER A 1 74 ? -0.111 6.088 2.102 1.00 94.62 74 SER A O 1
ATOM 628 N N . ILE A 1 75 ? -1.535 5.204 3.587 1.00 92.88 75 ILE A N 1
ATOM 629 C CA . ILE A 1 75 ? -2.689 5.295 2.680 1.00 92.88 75 ILE A CA 1
ATOM 630 C C . ILE A 1 75 ? -3.069 6.758 2.417 1.00 92.88 75 ILE A C 1
ATOM 632 O O . ILE A 1 75 ? -3.587 7.073 1.352 1.00 92.88 75 ILE A O 1
ATOM 636 N N . ASP A 1 76 ? -2.794 7.652 3.369 1.00 91.25 76 ASP A N 1
ATOM 637 C CA . ASP A 1 76 ? -3.094 9.081 3.227 1.00 91.25 76 ASP A CA 1
ATOM 638 C C . ASP A 1 76 ? -2.173 9.792 2.215 1.00 91.25 76 ASP A C 1
ATOM 640 O O . ASP A 1 76 ? -2.459 10.932 1.862 1.00 91.25 76 ASP A O 1
ATOM 644 N N . ASP A 1 77 ? -1.093 9.143 1.758 1.00 92.81 77 ASP A N 1
ATOM 645 C CA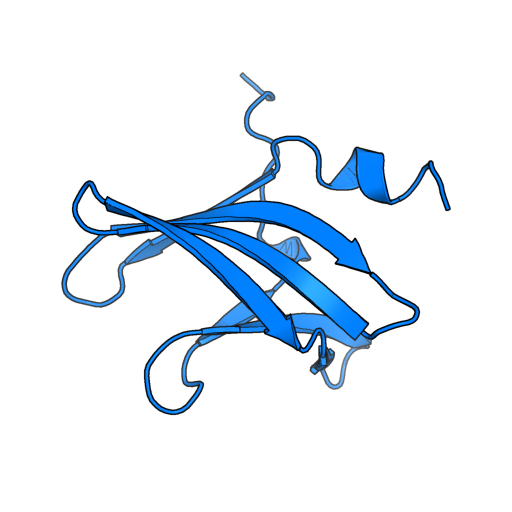 . ASP A 1 77 ? -0.163 9.705 0.766 1.00 92.81 77 ASP A CA 1
ATOM 646 C C . ASP A 1 77 ? -0.608 9.418 -0.682 1.00 92.81 77 ASP A C 1
ATOM 648 O O . ASP A 1 77 ? 0.051 9.855 -1.622 1.00 92.81 77 ASP A O 1
ATOM 652 N N . PHE A 1 78 ? -1.698 8.666 -0.880 1.00 92.69 78 PHE A N 1
ATOM 653 C CA . PHE A 1 78 ? -2.257 8.422 -2.207 1.00 92.69 78 PHE A CA 1
ATOM 654 C C . PHE A 1 78 ? -3.099 9.617 -2.660 1.00 92.69 78 PHE A C 1
ATOM 656 O O . PHE A 1 78 ? -3.982 10.076 -1.933 1.00 92.69 78 PHE A O 1
ATOM 663 N N . GLU A 1 79 ? -2.864 10.071 -3.885 1.00 89.56 79 GLU A N 1
ATOM 664 C CA . GLU A 1 79 ? -3.554 11.199 -4.512 1.00 89.56 79 GLU A CA 1
ATOM 665 C C . GLU A 1 79 ? -4.527 10.696 -5.588 1.00 89.56 79 GLU A C 1
ATOM 667 O O . GLU A 1 79 ? -4.243 9.715 -6.275 1.00 89.56 79 GLU A O 1
ATOM 672 N N . ASP A 1 80 ? -5.686 11.339 -5.742 1.00 84.00 80 ASP A N 1
ATOM 673 C CA . ASP A 1 80 ? -6.656 10.969 -6.780 1.00 84.00 80 ASP A CA 1
ATOM 674 C C . ASP A 1 80 ? -6.151 11.390 -8.167 1.00 84.00 80 ASP A C 1
ATOM 676 O O . ASP A 1 80 ? -5.936 12.572 -8.428 1.00 84.00 80 ASP A O 1
ATOM 680 N N . VAL A 1 81 ? -6.039 10.446 -9.110 1.00 76.94 81 VAL A N 1
ATOM 681 C CA . VAL A 1 81 ? -5.499 10.727 -10.459 1.00 76.94 81 VAL A CA 1
ATOM 682 C C . VAL A 1 81 ? -6.479 11.444 -11.406 1.00 76.94 81 VAL A C 1
ATOM 684 O O . VAL A 1 81 ? -6.250 11.483 -12.612 1.00 76.94 81 VAL A O 1
ATOM 687 N N . ASN A 1 82 ? -7.598 11.966 -10.892 1.00 69.00 82 ASN A N 1
ATOM 688 C CA . ASN A 1 82 ? -8.615 12.678 -11.683 1.00 69.00 82 ASN A CA 1
ATOM 689 C C . ASN A 1 82 ? -8.682 14.188 -11.404 1.00 69.00 82 ASN A C 1
ATOM 691 O O . ASN A 1 82 ? -9.505 14.859 -12.027 1.00 69.00 82 ASN A O 1
ATOM 695 N N . ASP A 1 83 ? -7.876 14.715 -10.480 1.00 55.00 83 ASP A N 1
ATOM 696 C CA . ASP A 1 83 ? -7.803 16.155 -10.214 1.00 55.00 83 ASP A CA 1
ATOM 697 C C . ASP A 1 83 ? -6.802 16.827 -11.182 1.00 55.00 83 ASP A C 1
ATOM 699 O O . ASP A 1 83 ? -5.706 17.221 -10.787 1.00 55.00 83 ASP A O 1
ATOM 703 N N . ASP A 1 84 ? -7.200 16.946 -12.457 1.00 49.75 84 ASP A N 1
ATOM 704 C CA . ASP A 1 84 ? -6.594 17.819 -13.488 1.00 49.75 84 ASP A CA 1
ATOM 705 C C . ASP A 1 84 ? -7.582 18.924 -13.925 1.00 49.75 84 ASP A C 1
ATOM 707 O O . ASP A 1 84 ? -8.756 18.602 -14.244 1.00 49.75 84 ASP A O 1
#

Radius of gyration: 12.74 Å; chains: 1; bounding box: 37×27×34 Å

Sequence (84 aa):
MENENKKFYLSEFSYFDGEYDVTFNILDVNFDRKTITVAISRCGKITQDTFDLMRDKDGKLYFEYGKFYENKISIDDFEDVNDD